Protein AF-A0A939S616-F1 (afdb_monomer_lite)

Radius of gyration: 12.53 Å; chains: 1; bounding box: 26×23×43 Å

Foldseek 3Di:
DPPDQQQFKKWWKKWDQDVNHIDIWIKIARGNDDVLRVVQLQPPPPRDPPIDTPDMDGDGPVRCVVVVPDHGDMDIDD

Sequence (78 aa):
MTEELAKYGWMVRVFARVAGEPREQWFMAGFPDEASAVAAVKDHPKALAEATVTAHRVLEDREIKDFGLRPGEAKQYA

Structure (mmCIF, N/CA/C/O backbone):
data_AF-A0A939S616-F1
#
_entry.id   AF-A0A939S616-F1
#
loop_
_atom_site.group_PDB
_atom_site.id
_atom_site.type_symbol
_atom_site.label_atom_id
_atom_site.label_alt_id
_atom_site.label_comp_id
_atom_site.label_asym_id
_atom_site.label_entity_id
_atom_site.label_seq_id
_atom_site.pdbx_PDB_ins_code
_atom_site.Cartn_x
_atom_site.Cartn_y
_atom_site.Cartn_z
_atom_site.occupancy
_atom_site.B_iso_or_equiv
_atom_site.auth_seq_id
_atom_site.auth_comp_id
_atom_site.auth_asym_id
_atom_site.auth_atom_id
_atom_site.pdbx_PDB_model_num
ATOM 1 N N . MET A 1 1 ? 7.660 -6.996 -24.203 1.00 40.12 1 MET A N 1
ATOM 2 C CA . MET A 1 1 ? 7.660 -5.815 -23.316 1.00 40.12 1 MET A CA 1
ATOM 3 C C . MET A 1 1 ? 7.749 -6.306 -21.883 1.00 40.12 1 MET A C 1
ATOM 5 O O . MET A 1 1 ? 6.738 -6.547 -21.243 1.00 40.12 1 MET A O 1
ATOM 9 N N . THR A 1 2 ? 8.969 -6.558 -21.431 1.00 47.59 2 THR A N 1
ATOM 10 C CA . THR A 1 2 ? 9.321 -6.954 -20.055 1.00 47.59 2 THR A CA 1
ATOM 11 C C . THR A 1 2 ? 10.334 -5.938 -19.551 1.00 47.59 2 THR A C 1
ATOM 13 O O . THR A 1 2 ? 11.426 -6.283 -19.116 1.00 47.59 2 THR A O 1
ATOM 16 N N . GLU A 1 3 ? 10.007 -4.665 -19.733 1.00 47.78 3 GLU A N 1
ATOM 17 C CA . GLU A 1 3 ? 10.826 -3.561 -19.265 1.00 47.78 3 GLU A CA 1
ATOM 18 C C . GLU A 1 3 ? 10.219 -3.071 -17.957 1.00 47.78 3 GLU A C 1
ATOM 20 O O . GLU A 1 3 ? 9.036 -2.750 -17.888 1.00 47.78 3 GLU A O 1
ATOM 25 N N . GLU A 1 4 ? 11.066 -3.050 -16.929 1.00 54.81 4 GLU A N 1
ATOM 26 C CA . GLU A 1 4 ? 10.957 -2.069 -15.859 1.00 54.81 4 GLU A CA 1
ATOM 27 C C . GLU A 1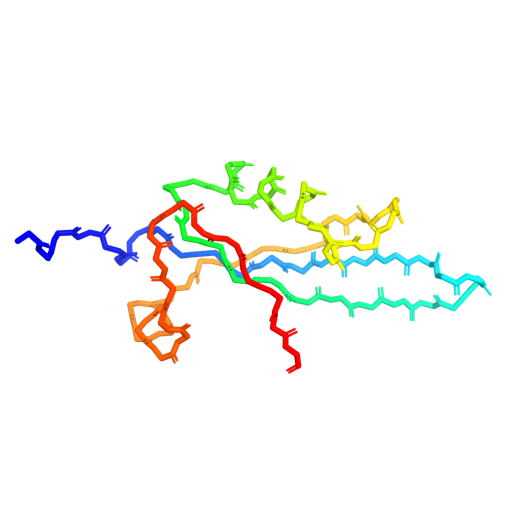 4 ? 9.754 -2.231 -14.914 1.00 54.81 4 GLU A C 1
ATOM 29 O O . GLU A 1 4 ? 8.963 -1.324 -14.738 1.00 54.81 4 GLU A O 1
ATOM 34 N N . LEU A 1 5 ? 9.642 -3.368 -14.220 1.00 52.31 5 LEU A N 1
ATOM 35 C CA . LEU A 1 5 ? 8.936 -3.415 -12.921 1.00 52.31 5 LEU A CA 1
ATOM 36 C C . LEU A 1 5 ? 9.910 -3.254 -11.744 1.00 52.31 5 LEU A C 1
ATOM 38 O O . LEU A 1 5 ? 9.522 -2.771 -10.691 1.00 52.31 5 LEU A O 1
ATOM 42 N N . ALA A 1 6 ? 11.189 -3.565 -11.960 1.00 50.62 6 ALA A N 1
ATOM 43 C CA . ALA A 1 6 ? 12.284 -3.490 -10.993 1.00 50.62 6 ALA A CA 1
ATOM 44 C C . ALA A 1 6 ? 12.376 -2.193 -10.174 1.00 50.62 6 ALA A C 1
ATOM 46 O O . ALA A 1 6 ? 12.792 -2.195 -9.022 1.00 50.62 6 ALA A O 1
ATOM 47 N N . LYS A 1 7 ? 11.991 -1.065 -10.780 1.00 58.88 7 LYS A N 1
ATOM 48 C CA . LYS A 1 7 ? 12.015 0.267 -10.155 1.00 58.88 7 LYS A CA 1
ATOM 49 C C . LYS A 1 7 ? 10.635 0.746 -9.670 1.00 58.88 7 LYS A C 1
ATOM 51 O O . LYS A 1 7 ? 10.499 1.911 -9.323 1.00 58.88 7 LYS A O 1
ATOM 56 N N . TYR A 1 8 ? 9.614 -0.113 -9.697 1.00 72.19 8 TYR A N 1
ATOM 57 C CA . TYR A 1 8 ? 8.199 0.288 -9.682 1.00 72.19 8 TYR A CA 1
ATOM 58 C C . TYR A 1 8 ? 7.373 -0.459 -8.630 1.00 72.19 8 TYR A C 1
ATOM 60 O O . TYR A 1 8 ? 6.154 -0.514 -8.737 1.00 72.19 8 TYR A O 1
ATOM 68 N N . GLY A 1 9 ? 7.996 -1.094 -7.637 1.00 86.94 9 GLY A N 1
ATOM 69 C CA . GLY A 1 9 ? 7.279 -1.772 -6.561 1.00 86.94 9 GLY A CA 1
ATOM 70 C C . GLY A 1 9 ? 7.491 -1.072 -5.229 1.00 86.94 9 GLY A C 1
ATOM 71 O O . GLY A 1 9 ? 8.621 -0.764 -4.863 1.00 86.94 9 GLY A O 1
ATOM 72 N N . TRP A 1 10 ? 6.413 -0.871 -4.481 1.00 93.25 10 TRP A N 1
ATOM 73 C CA . TRP A 1 10 ? 6.431 -0.241 -3.167 1.00 93.25 10 TRP A CA 1
ATOM 74 C C . TRP A 1 10 ? 5.669 -1.092 -2.165 1.00 93.25 10 TRP A C 1
ATOM 76 O O . TRP A 1 10 ? 4.510 -1.429 -2.378 1.00 93.25 10 TRP A O 1
ATOM 86 N N . MET A 1 11 ? 6.306 -1.405 -1.047 1.00 94.50 11 MET A N 1
ATOM 87 C CA . MET A 1 11 ? 5.625 -1.825 0.164 1.00 94.50 11 MET A CA 1
ATOM 88 C C . MET A 1 11 ? 5.239 -0.572 0.938 1.00 94.50 11 MET A C 1
ATOM 90 O O . MET A 1 11 ? 6.102 0.247 1.238 1.00 94.50 11 MET A O 1
ATOM 94 N N . VAL A 1 12 ? 3.969 -0.429 1.290 1.00 94.12 12 VAL A N 1
ATOM 95 C CA . VAL A 1 12 ? 3.441 0.698 2.059 1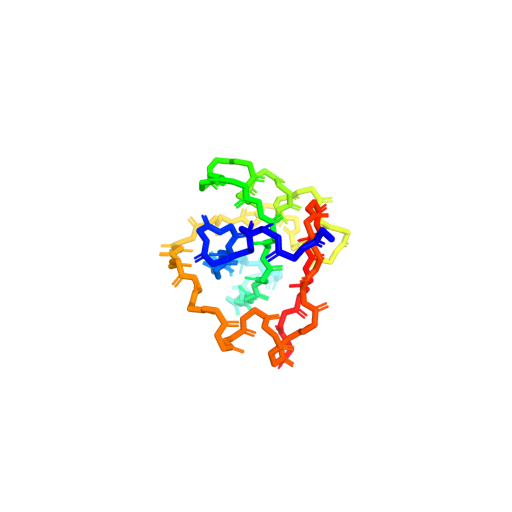.00 94.12 12 VAL A CA 1
ATOM 96 C C . VAL A 1 12 ? 2.795 0.156 3.324 1.00 94.12 12 VAL A C 1
ATOM 98 O O . VAL A 1 12 ? 1.902 -0.690 3.272 1.00 94.12 12 VAL A O 1
ATOM 101 N N . ARG A 1 13 ? 3.250 0.649 4.472 1.00 95.06 13 ARG A N 1
ATOM 102 C CA . ARG A 1 13 ? 2.676 0.358 5.783 1.00 95.06 13 ARG A CA 1
ATOM 103 C C . ARG A 1 13 ? 1.679 1.444 6.132 1.00 95.06 13 ARG A C 1
ATOM 105 O O . ARG A 1 13 ? 2.027 2.626 6.128 1.00 95.06 13 ARG A O 1
ATOM 112 N N . VAL A 1 14 ? 0.468 1.046 6.495 1.00 93.44 14 VAL A N 1
ATOM 113 C CA . VAL A 1 14 ? -0.537 1.963 7.026 1.00 93.44 14 VAL A CA 1
ATOM 114 C C . VAL A 1 14 ? -0.975 1.546 8.416 1.00 93.44 14 VAL A C 1
ATOM 116 O O . VAL A 1 14 ? -1.040 0.362 8.751 1.00 93.44 14 VAL A O 1
ATOM 119 N N . PHE A 1 15 ? -1.282 2.548 9.226 1.00 92.62 15 PHE A N 1
ATOM 120 C CA . PHE A 1 15 ? -1.759 2.395 10.586 1.00 92.62 15 PHE A CA 1
ATOM 121 C C . PHE A 1 15 ? -3.047 3.189 10.767 1.00 92.62 15 PHE A C 1
ATOM 123 O O . PHE A 1 15 ? -3.116 4.357 10.388 1.00 92.62 15 PHE A O 1
ATOM 130 N N . ALA A 1 16 ? -4.044 2.580 11.392 1.00 90.19 16 ALA A N 1
ATOM 131 C CA . ALA A 1 16 ? -5.278 3.240 11.791 1.00 90.19 16 ALA A CA 1
ATOM 132 C C . ALA A 1 16 ? -5.700 2.772 13.186 1.00 90.19 16 ALA A C 1
ATOM 134 O O . ALA A 1 16 ? -5.239 1.743 13.683 1.00 90.19 16 ALA A O 1
ATOM 135 N N . ARG A 1 17 ? -6.614 3.511 13.817 1.00 88.75 17 ARG A N 1
ATOM 136 C CA . ARG A 1 17 ? -7.310 3.053 15.023 1.00 88.75 17 ARG A CA 1
ATOM 137 C C . ARG A 1 17 ? -8.745 2.706 14.666 1.00 88.75 17 ARG A C 1
ATOM 139 O O . ARG A 1 17 ? -9.497 3.573 14.243 1.00 88.75 17 ARG A O 1
ATOM 146 N N . VAL A 1 18 ? -9.133 1.452 14.868 1.00 86.81 18 VAL A N 1
ATOM 147 C CA . VAL A 1 18 ? -10.504 0.984 14.623 1.00 86.81 18 VAL A CA 1
ATOM 148 C C . VAL A 1 18 ? -11.135 0.681 15.971 1.00 86.81 18 VAL A C 1
ATOM 150 O O . VAL A 1 18 ? -10.673 -0.212 16.673 1.00 86.81 18 VAL A O 1
ATOM 153 N N . ALA A 1 19 ? -12.164 1.445 16.351 1.00 88.50 19 ALA A N 1
ATOM 154 C CA . ALA A 1 19 ? -12.801 1.352 17.671 1.00 88.50 19 ALA A CA 1
ATOM 155 C C . ALA A 1 19 ? -11.807 1.478 18.851 1.00 88.50 19 ALA A C 1
ATOM 157 O O . ALA A 1 19 ? -11.944 0.804 19.865 1.00 88.50 19 ALA A O 1
ATOM 158 N N . GLY A 1 20 ? -10.789 2.335 18.707 1.00 86.69 20 GLY A N 1
ATOM 159 C CA . GLY A 1 20 ? -9.746 2.552 19.719 1.00 86.69 20 GLY A CA 1
ATOM 160 C C . GLY A 1 20 ? -8.569 1.575 19.647 1.00 86.69 20 GLY A C 1
ATOM 161 O O . GLY A 1 20 ? -7.503 1.884 20.177 1.00 86.69 20 GLY A O 1
ATOM 162 N N . GLU A 1 21 ? -8.710 0.465 18.921 1.00 88.62 21 GLU A N 1
ATOM 163 C CA . GLU A 1 21 ? -7.670 -0.553 18.793 1.00 88.62 21 GLU A CA 1
ATOM 164 C C . GLU A 1 21 ? -6.704 -0.240 17.638 1.00 88.62 21 GLU A C 1
ATOM 166 O O . GLU A 1 21 ? -7.154 0.095 16.534 1.00 88.62 21 GLU A O 1
ATOM 171 N N . PRO A 1 22 ? -5.379 -0.361 17.847 1.00 88.44 22 PRO A N 1
ATOM 172 C CA . PRO A 1 22 ? -4.396 -0.188 16.786 1.00 88.44 22 PRO A CA 1
ATOM 173 C C . PRO A 1 22 ? -4.547 -1.285 15.727 1.00 88.44 22 PRO A C 1
ATOM 175 O O . PRO A 1 22 ? -4.559 -2.479 16.030 1.00 88.44 22 PRO A O 1
ATOM 178 N N . ARG A 1 23 ? -4.632 -0.881 14.462 1.00 91.31 23 ARG A N 1
ATOM 179 C CA . ARG A 1 23 ? -4.671 -1.776 13.308 1.00 91.31 23 ARG A CA 1
ATOM 180 C C . ARG A 1 23 ? -3.615 -1.363 12.307 1.00 91.31 23 ARG A C 1
ATOM 182 O O . ARG A 1 23 ? -3.503 -0.199 11.935 1.00 91.31 23 ARG A O 1
ATOM 189 N N . GLU A 1 24 ? -2.867 -2.353 11.861 1.00 92.69 24 GLU A N 1
ATOM 190 C CA . GLU A 1 24 ? -1.835 -2.201 10.855 1.00 92.69 24 GLU A CA 1
ATOM 191 C C . GLU A 1 24 ? -2.208 -2.993 9.613 1.00 92.69 24 GLU A C 1
ATOM 193 O O . GLU A 1 24 ? -2.731 -4.105 9.709 1.00 92.69 24 GLU A O 1
ATOM 198 N N . GLN A 1 25 ? -1.931 -2.414 8.451 1.00 93.50 25 GLN A N 1
ATOM 199 C CA . GLN A 1 25 ? -2.046 -3.094 7.175 1.00 93.50 25 GLN A CA 1
ATOM 200 C C . GLN A 1 25 ? -0.810 -2.811 6.335 1.00 93.50 25 GLN A C 1
ATOM 202 O O . GLN A 1 25 ? -0.222 -1.728 6.382 1.00 93.50 25 GLN A O 1
ATOM 207 N N . TRP A 1 26 ? -0.458 -3.796 5.528 1.00 94.38 26 TRP A N 1
ATOM 208 C CA . TRP A 1 26 ? 0.616 -3.699 4.561 1.00 94.38 26 TRP A CA 1
ATOM 209 C C . TRP A 1 26 ? 0.014 -3.766 3.170 1.00 94.38 26 TRP A C 1
ATOM 211 O O . TRP A 1 26 ? -0.923 -4.523 2.919 1.00 94.38 26 TRP A O 1
ATOM 221 N N . PHE A 1 27 ? 0.543 -2.961 2.266 1.00 95.06 27 PHE A N 1
ATOM 222 C CA . PHE A 1 27 ? 0.124 -2.927 0.879 1.00 95.06 27 PHE A CA 1
ATOM 223 C C . PHE A 1 27 ? 1.336 -3.018 -0.029 1.00 95.06 27 PHE A C 1
ATOM 225 O O . PHE A 1 27 ? 2.392 -2.481 0.286 1.00 95.06 27 PHE A O 1
ATOM 232 N N . MET A 1 28 ? 1.162 -3.678 -1.165 1.00 94.62 28 MET A N 1
ATOM 233 C CA . MET A 1 28 ? 2.140 -3.755 -2.241 1.00 94.62 28 MET A CA 1
ATOM 234 C C . MET A 1 28 ? 1.577 -2.992 -3.431 1.00 94.62 28 MET A C 1
ATOM 236 O O . MET A 1 28 ? 0.454 -3.270 -3.848 1.00 94.62 28 MET A O 1
ATOM 240 N N . ALA A 1 29 ? 2.322 -2.030 -3.960 1.00 93.50 29 ALA A N 1
ATOM 241 C CA . ALA A 1 29 ? 1.848 -1.087 -4.962 1.00 93.50 29 ALA A CA 1
ATOM 242 C C . ALA A 1 29 ? 2.838 -0.987 -6.132 1.00 93.50 29 ALA A C 1
ATOM 244 O O . ALA A 1 29 ? 4.026 -0.742 -5.933 1.00 93.50 29 ALA A O 1
ATOM 245 N N . GLY A 1 30 ? 2.359 -1.236 -7.349 1.00 92.25 30 GLY A N 1
ATOM 246 C CA . GLY A 1 30 ? 3.147 -1.298 -8.577 1.00 92.25 30 GLY A CA 1
ATOM 247 C C . GLY A 1 30 ? 3.239 0.057 -9.281 1.00 92.25 30 GLY A C 1
ATOM 248 O O . GLY A 1 30 ? 2.710 0.196 -10.379 1.00 92.25 30 GLY A O 1
ATOM 249 N N . PHE A 1 31 ? 3.833 1.075 -8.657 1.00 90.50 31 PHE A N 1
ATOM 250 C CA . PHE A 1 31 ? 3.870 2.449 -9.175 1.00 90.50 31 PHE A CA 1
ATOM 251 C C . PHE A 1 31 ? 5.297 2.978 -9.377 1.00 90.50 31 PHE A C 1
ATOM 253 O O . PHE A 1 31 ? 6.206 2.576 -8.652 1.00 90.50 31 PHE A O 1
ATOM 260 N N . PRO A 1 32 ? 5.502 3.907 -10.334 1.00 85.31 32 PRO A N 1
ATOM 261 C CA . PRO A 1 32 ? 6.824 4.455 -10.658 1.00 85.31 32 PRO A CA 1
ATOM 262 C C . PRO A 1 32 ? 7.474 5.266 -9.539 1.00 85.31 32 PRO A C 1
ATOM 264 O O . PRO A 1 32 ? 8.689 5.437 -9.540 1.00 85.31 32 PRO A O 1
ATOM 267 N N . ASP A 1 33 ? 6.687 5.766 -8.593 1.00 88.50 33 ASP A N 1
ATOM 268 C CA . ASP A 1 33 ? 7.160 6.614 -7.511 1.00 88.50 33 ASP A CA 1
ATOM 269 C C . ASP A 1 33 ? 6.353 6.390 -6.225 1.00 88.50 33 ASP A C 1
ATOM 271 O O . ASP A 1 33 ? 5.237 5.857 -6.237 1.00 88.50 33 ASP A O 1
ATOM 275 N N . GLU A 1 34 ? 6.945 6.812 -5.109 1.00 90.56 34 GLU A N 1
ATOM 276 C CA . GLU A 1 34 ? 6.387 6.661 -3.767 1.00 90.56 34 GLU A CA 1
ATOM 277 C C . GLU A 1 34 ? 5.048 7.383 -3.604 1.00 90.56 34 GLU A C 1
ATOM 279 O O . GLU A 1 34 ? 4.127 6.840 -2.997 1.00 90.56 34 GLU A O 1
ATOM 284 N N . ALA A 1 35 ? 4.921 8.599 -4.144 1.00 92.06 35 ALA A N 1
ATOM 285 C CA . ALA A 1 35 ? 3.731 9.419 -3.957 1.00 92.06 35 ALA A CA 1
ATOM 286 C C . ALA A 1 35 ? 2.521 8.779 -4.646 1.00 92.06 35 ALA A C 1
ATOM 288 O O . ALA A 1 35 ? 1.450 8.681 -4.043 1.00 92.06 35 ALA A O 1
ATOM 289 N N . SER A 1 36 ? 2.714 8.267 -5.862 1.00 92.62 36 SER A N 1
ATOM 290 C CA . SER A 1 36 ? 1.718 7.493 -6.601 1.00 92.62 36 SER A CA 1
ATOM 291 C C . SER A 1 36 ? 1.344 6.198 -5.872 1.00 92.62 36 SER A C 1
ATOM 293 O O . SER A 1 36 ? 0.160 5.885 -5.750 1.00 92.62 36 SER A O 1
ATOM 295 N N . ALA A 1 37 ? 2.325 5.470 -5.324 1.00 92.62 37 ALA A N 1
ATOM 296 C CA . ALA A 1 37 ? 2.068 4.269 -4.528 1.00 92.62 37 ALA A CA 1
ATOM 297 C C . ALA A 1 37 ? 1.252 4.573 -3.262 1.00 92.62 37 ALA A C 1
ATOM 299 O O . ALA A 1 37 ? 0.273 3.890 -2.967 1.00 92.62 37 ALA A O 1
ATOM 300 N N . VAL A 1 38 ? 1.627 5.618 -2.525 1.00 93.38 38 VAL A N 1
ATOM 301 C CA . VAL A 1 38 ? 0.928 6.067 -1.317 1.00 93.38 38 VAL A CA 1
ATOM 302 C C . VAL A 1 38 ? -0.494 6.522 -1.634 1.00 93.38 38 VAL A C 1
ATOM 304 O O . VAL A 1 38 ? -1.412 6.167 -0.895 1.00 93.38 38 VAL A O 1
ATOM 307 N N . ALA A 1 39 ? -0.693 7.277 -2.716 1.00 93.56 39 ALA A N 1
ATOM 308 C CA . ALA A 1 39 ? -2.020 7.694 -3.157 1.00 93.56 39 ALA A CA 1
ATOM 309 C C . ALA A 1 39 ? -2.898 6.476 -3.480 1.00 93.56 39 ALA A C 1
ATOM 311 O O . ALA A 1 39 ? -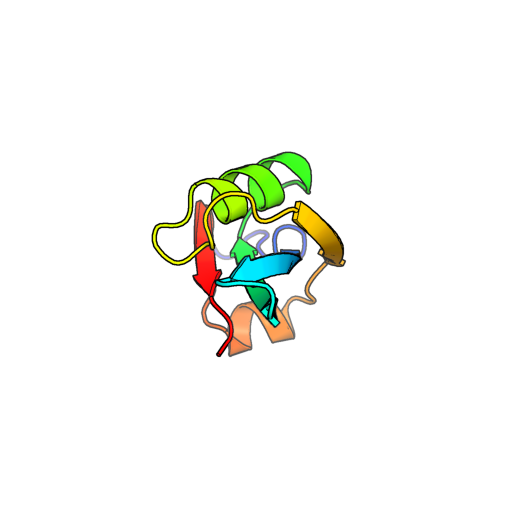3.986 6.341 -2.926 1.00 93.56 39 ALA A O 1
ATOM 312 N N . ALA A 1 40 ? -2.378 5.528 -4.262 1.00 93.31 40 ALA A N 1
ATOM 313 C CA . ALA A 1 40 ? -3.097 4.305 -4.602 1.00 93.31 40 ALA A CA 1
ATOM 314 C C . ALA A 1 40 ? -3.452 3.453 -3.375 1.00 93.31 40 ALA A C 1
ATOM 316 O O . ALA A 1 40 ? -4.521 2.848 -3.328 1.00 93.31 40 ALA A O 1
ATOM 317 N N . VAL A 1 41 ? -2.577 3.409 -2.366 1.00 93.94 41 VAL A N 1
ATOM 318 C CA . VAL A 1 41 ? -2.847 2.705 -1.105 1.00 93.94 41 VAL A CA 1
ATOM 319 C C . VAL A 1 41 ? -3.908 3.421 -0.275 1.00 93.94 41 VAL A C 1
ATOM 321 O O . VAL A 1 41 ? -4.765 2.749 0.287 1.00 93.94 41 VAL A O 1
ATOM 324 N N . LYS A 1 42 ? -3.901 4.757 -0.220 1.00 91.62 42 LYS A N 1
ATOM 325 C CA . LYS A 1 42 ? -4.940 5.536 0.474 1.00 91.62 42 LYS A CA 1
ATOM 326 C C . LYS A 1 42 ? -6.315 5.388 -0.179 1.00 91.62 42 LYS A C 1
ATOM 328 O O . LYS A 1 42 ? -7.307 5.302 0.537 1.00 91.62 42 LYS A O 1
ATOM 333 N N . ASP A 1 43 ? -6.356 5.302 -1.506 1.00 92.12 43 ASP A N 1
ATOM 334 C CA . ASP A 1 43 ? -7.592 5.136 -2.279 1.00 92.12 43 ASP A CA 1
ATOM 335 C C . ASP A 1 43 ? -8.058 3.670 -2.365 1.00 92.12 43 ASP A C 1
ATOM 337 O O . ASP A 1 43 ? -9.137 3.375 -2.887 1.00 92.12 43 ASP A O 1
ATOM 341 N N . HIS A 1 44 ? -7.263 2.717 -1.865 1.00 90.25 44 HIS A N 1
ATOM 342 C CA . HIS A 1 44 ? -7.579 1.299 -1.965 1.00 90.25 44 HIS A CA 1
ATOM 343 C C . HIS A 1 44 ? -8.827 0.952 -1.124 1.00 90.25 44 HIS A C 1
ATOM 345 O O . HIS A 1 44 ? -8.880 1.276 0.061 1.00 90.25 44 HIS A O 1
ATOM 351 N N . PRO A 1 45 ? -9.803 0.182 -1.646 1.00 87.06 45 PRO A N 1
ATOM 352 C CA . PRO A 1 45 ? -11.086 -0.067 -0.968 1.00 87.06 45 PRO A CA 1
ATOM 353 C C . PRO A 1 45 ? -10.974 -0.822 0.366 1.00 87.06 45 PRO A C 1
ATOM 355 O O . PRO A 1 45 ? -11.908 -0.828 1.161 1.00 87.06 45 PRO A O 1
ATOM 358 N N . LYS A 1 46 ? -9.845 -1.500 0.601 1.00 87.12 46 LYS A N 1
ATOM 359 C CA . LYS A 1 46 ? -9.535 -2.179 1.872 1.00 87.12 46 LYS A CA 1
ATOM 360 C C . LYS A 1 46 ? -8.671 -1.354 2.830 1.00 87.12 46 LYS A C 1
ATOM 362 O O . LYS A 1 46 ? -8.371 -1.848 3.916 1.00 87.12 46 LYS A O 1
ATOM 367 N N . ALA A 1 47 ? -8.214 -0.170 2.430 1.00 85.75 47 ALA A N 1
ATOM 368 C CA . ALA A 1 47 ? -7.507 0.716 3.339 1.00 85.75 47 ALA A CA 1
ATOM 369 C C . ALA A 1 47 ? -8.476 1.194 4.419 1.00 85.75 47 ALA A C 1
ATOM 371 O O . ALA A 1 47 ? -9.628 1.533 4.143 1.00 85.75 47 ALA A O 1
ATOM 372 N N . LEU A 1 48 ? -8.024 1.162 5.669 1.00 85.62 48 LEU A N 1
ATOM 373 C CA . LEU A 1 48 ? -8.827 1.655 6.777 1.00 85.62 48 LEU A CA 1
ATOM 374 C C . LEU A 1 48 ? -9.073 3.162 6.616 1.00 85.62 48 LEU A C 1
ATOM 376 O O . LEU A 1 48 ? -8.174 3.918 6.245 1.00 85.62 48 LEU A O 1
ATOM 380 N N . ALA A 1 49 ? -10.297 3.598 6.920 1.00 79.69 49 ALA A N 1
ATOM 381 C CA . ALA A 1 49 ? -10.611 5.019 6.987 1.00 79.69 49 ALA A CA 1
ATOM 382 C C . ALA A 1 49 ? -9.679 5.701 8.002 1.00 79.69 49 ALA A C 1
ATOM 384 O O . ALA A 1 49 ? -9.372 5.129 9.048 1.00 79.69 49 ALA A O 1
ATOM 385 N N . GLU A 1 50 ? -9.207 6.903 7.664 1.00 83.44 50 GLU A N 1
ATOM 386 C CA . GLU A 1 50 ? -8.259 7.676 8.483 1.00 83.44 50 GLU A CA 1
ATOM 387 C C . GLU A 1 50 ? -6.899 6.984 8.713 1.00 83.44 50 GLU A C 1
ATOM 389 O O . GLU A 1 50 ? -6.134 7.370 9.601 1.00 83.44 50 GLU A O 1
ATOM 394 N N . ALA A 1 51 ? -6.554 5.976 7.904 1.00 86.31 51 ALA A N 1
ATOM 395 C CA . ALA A 1 51 ? -5.243 5.354 7.980 1.00 86.31 51 ALA A CA 1
ATOM 396 C C . ALA A 1 51 ? -4.134 6.335 7.585 1.00 86.31 51 ALA A C 1
ATOM 398 O O . ALA A 1 51 ? -4.182 7.017 6.559 1.00 86.31 51 ALA A O 1
ATOM 399 N N . THR A 1 52 ? -3.087 6.366 8.400 1.00 90.12 52 THR A N 1
ATOM 400 C CA . THR A 1 52 ? -1.867 7.118 8.128 1.00 90.12 52 THR A CA 1
ATOM 401 C C . THR A 1 52 ? -0.813 6.171 7.576 1.00 90.12 52 THR A C 1
ATOM 403 O O . THR A 1 52 ? -0.580 5.102 8.140 1.00 90.12 52 THR A O 1
ATOM 406 N N . VAL A 1 53 ? -0.153 6.561 6.485 1.00 92.19 53 VAL A N 1
ATOM 407 C CA . VAL A 1 53 ? 1.049 5.861 6.016 1.00 92.19 53 VAL A CA 1
ATOM 408 C C . VAL A 1 53 ? 2.166 6.123 7.017 1.00 92.19 53 VAL A C 1
ATOM 410 O O . VAL A 1 53 ? 2.498 7.276 7.280 1.00 92.19 53 VAL A O 1
ATOM 413 N N . THR A 1 54 ? 2.730 5.062 7.585 1.00 92.69 54 THR A N 1
ATOM 414 C CA . THR A 1 54 ? 3.774 5.156 8.618 1.00 92.69 54 THR A CA 1
ATOM 415 C C . THR A 1 54 ? 5.153 4.776 8.105 1.00 92.69 54 THR A C 1
ATOM 417 O O . THR A 1 54 ? 6.150 5.178 8.697 1.00 92.69 54 THR A O 1
ATOM 420 N N . ALA A 1 55 ? 5.224 4.008 7.019 1.00 92.38 55 ALA A N 1
ATOM 421 C CA . ALA A 1 55 ? 6.471 3.648 6.362 1.00 92.38 55 ALA A CA 1
ATOM 422 C C . ALA A 1 55 ? 6.217 3.208 4.919 1.00 92.38 55 ALA A C 1
ATOM 424 O O . ALA A 1 55 ? 5.124 2.760 4.568 1.00 92.38 55 ALA A O 1
ATOM 425 N N . HIS A 1 56 ? 7.261 3.274 4.106 1.00 92.69 56 HIS A N 1
ATOM 426 C CA . HIS A 1 56 ? 7.295 2.722 2.760 1.00 92.69 56 HIS A CA 1
ATOM 427 C C . HIS A 1 56 ? 8.690 2.158 2.475 1.00 92.69 56 HIS A C 1
ATOM 429 O O . HIS A 1 56 ? 9.686 2.589 3.059 1.00 92.69 56 HIS A O 1
ATOM 435 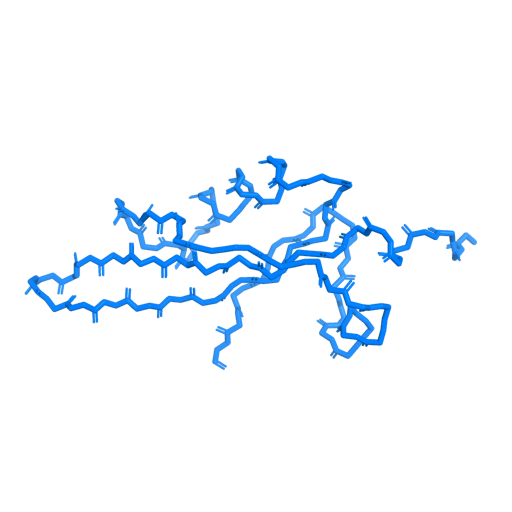N N . ARG A 1 57 ? 8.760 1.164 1.593 1.00 92.12 57 ARG A N 1
ATOM 436 C CA . ARG A 1 57 ? 10.005 0.533 1.145 1.00 92.12 57 ARG A CA 1
ATOM 437 C C . ARG A 1 57 ? 9.880 0.168 -0.327 1.00 92.12 57 ARG A C 1
ATOM 439 O O . ARG A 1 57 ? 8.836 -0.319 -0.745 1.00 92.12 57 ARG A O 1
ATOM 446 N N . VAL A 1 58 ? 10.950 0.353 -1.092 1.00 91.56 58 VAL A N 1
ATOM 447 C CA . VAL A 1 58 ? 11.032 -0.152 -2.468 1.00 91.56 58 VAL A CA 1
ATOM 448 C C . VAL A 1 58 ? 11.108 -1.682 -2.445 1.00 91.56 58 VAL A C 1
ATOM 450 O O . VAL A 1 58 ? 11.855 -2.262 -1.656 1.00 91.56 58 VAL A O 1
ATOM 453 N N . LEU A 1 59 ? 10.315 -2.332 -3.290 1.00 88.88 59 LEU A N 1
ATOM 454 C CA . LEU A 1 59 ? 10.338 -3.776 -3.490 1.00 88.88 59 LEU A CA 1
ATOM 455 C C . LEU A 1 59 ? 11.413 -4.157 -4.498 1.00 88.88 59 LEU A C 1
ATOM 457 O O . LEU A 1 59 ? 11.582 -3.492 -5.518 1.00 88.88 59 LEU A O 1
ATOM 461 N N . GLU A 1 60 ? 12.080 -5.273 -4.245 1.00 87.25 60 GLU A N 1
ATOM 462 C CA . GLU A 1 60 ? 12.974 -5.881 -5.226 1.00 87.25 60 GLU A CA 1
ATOM 463 C C . GLU A 1 60 ? 12.179 -6.577 -6.346 1.00 87.25 60 GLU A C 1
ATOM 465 O O . GLU A 1 60 ? 11.059 -7.049 -6.136 1.00 87.25 60 GLU A O 1
ATOM 470 N N . ASP A 1 61 ? 12.777 -6.744 -7.531 1.00 83.50 61 ASP A N 1
ATOM 471 C CA . ASP A 1 61 ? 12.180 -7.455 -8.676 1.00 83.50 61 ASP A CA 1
ATOM 472 C C . ASP A 1 61 ? 11.572 -8.804 -8.308 1.00 83.50 61 ASP A C 1
ATOM 474 O O . ASP A 1 61 ? 10.536 -9.203 -8.846 1.00 83.50 61 ASP A O 1
ATOM 478 N N . ARG A 1 62 ? 12.262 -9.541 -7.433 1.00 85.38 62 ARG A N 1
ATOM 479 C CA . ARG A 1 62 ? 11.816 -10.852 -6.981 1.00 85.38 62 ARG A CA 1
ATOM 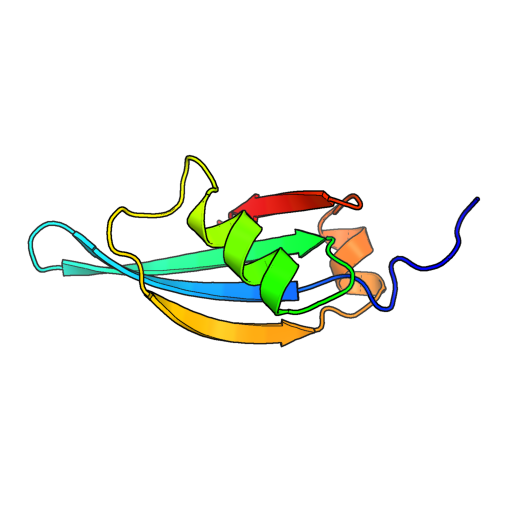480 C C . ARG A 1 62 ? 10.529 -10.733 -6.179 1.00 85.38 62 ARG A C 1
ATOM 482 O O . ARG A 1 62 ? 9.595 -11.467 -6.460 1.00 85.38 62 ARG A O 1
ATOM 489 N N . GLU A 1 63 ? 10.459 -9.784 -5.254 1.00 88.06 63 GLU A N 1
ATOM 490 C CA . GLU A 1 63 ? 9.266 -9.538 -4.445 1.00 88.06 63 GLU A CA 1
ATOM 491 C C . GLU A 1 63 ? 8.083 -9.172 -5.345 1.00 88.06 63 GLU A C 1
ATOM 493 O O . GLU A 1 63 ? 7.014 -9.766 -5.254 1.00 88.06 63 GLU A O 1
ATOM 498 N N . ILE A 1 64 ? 8.290 -8.264 -6.298 1.00 85.50 64 ILE A N 1
ATOM 499 C CA . ILE A 1 64 ? 7.259 -7.860 -7.262 1.00 85.50 64 ILE A CA 1
ATOM 500 C C . ILE A 1 64 ? 6.708 -9.068 -8.039 1.00 85.50 64 ILE A C 1
ATOM 502 O O . ILE A 1 64 ? 5.490 -9.190 -8.212 1.00 85.50 64 ILE A O 1
ATOM 506 N N . LYS A 1 65 ? 7.591 -9.971 -8.487 1.00 85.50 65 LYS A N 1
ATOM 507 C CA . LYS A 1 65 ? 7.212 -11.211 -9.184 1.00 85.50 65 LYS A CA 1
ATOM 508 C C . LYS A 1 65 ? 6.491 -12.189 -8.262 1.00 85.50 65 LYS A C 1
ATOM 510 O O . LYS A 1 65 ? 5.452 -12.711 -8.658 1.00 85.50 65 LYS A O 1
ATOM 515 N N . ASP A 1 66 ? 7.001 -12.393 -7.051 1.00 88.56 66 ASP A N 1
ATOM 516 C CA . ASP A 1 66 ? 6.436 -13.308 -6.056 1.00 88.56 66 ASP A CA 1
ATOM 517 C C . ASP A 1 66 ? 5.015 -12.865 -5.649 1.00 88.56 66 ASP A C 1
ATOM 519 O O . ASP A 1 66 ? 4.117 -13.694 -5.511 1.00 88.56 66 ASP A O 1
ATOM 523 N N . PHE A 1 67 ? 4.761 -11.553 -5.569 1.00 84.69 67 PHE A N 1
ATOM 524 C CA . PHE A 1 67 ? 3.427 -10.985 -5.312 1.00 84.69 67 PHE A CA 1
ATOM 525 C C . PHE A 1 67 ? 2.552 -10.829 -6.570 1.00 84.69 67 PHE A C 1
ATOM 527 O O . PHE A 1 67 ? 1.387 -10.407 -6.484 1.00 84.69 67 PHE A O 1
ATOM 534 N N . GLY A 1 68 ? 3.089 -11.154 -7.752 1.00 87.19 68 GLY A N 1
ATOM 535 C CA . GLY A 1 68 ? 2.407 -11.015 -9.040 1.00 87.19 68 GLY A CA 1
ATOM 536 C C . GLY A 1 68 ? 1.842 -9.610 -9.257 1.00 87.19 68 GLY A C 1
ATOM 537 O O . GLY A 1 68 ? 0.699 -9.467 -9.703 1.00 87.19 68 GLY A O 1
ATOM 538 N N . LEU A 1 69 ? 2.584 -8.589 -8.828 1.00 87.38 69 LEU A N 1
ATOM 539 C CA . LEU A 1 69 ? 2.153 -7.196 -8.815 1.00 87.38 69 LEU A CA 1
ATOM 540 C C . LEU A 1 69 ? 2.248 -6.600 -10.223 1.00 87.38 69 LEU A C 1
ATOM 542 O O . LEU A 1 69 ? 3.273 -6.737 -10.893 1.00 87.38 69 LEU A O 1
ATOM 546 N N . ARG A 1 70 ? 1.174 -5.955 -10.683 1.00 86.69 70 ARG A N 1
ATOM 547 C CA . ARG A 1 70 ? 1.127 -5.317 -12.004 1.00 86.69 70 ARG A CA 1
ATOM 548 C C . ARG A 1 70 ? 1.336 -3.802 -11.898 1.00 86.69 70 ARG A C 1
ATOM 550 O O . ARG A 1 70 ? 1.019 -3.220 -10.861 1.00 86.69 70 ARG A O 1
ATOM 557 N N . PRO A 1 71 ? 1.824 -3.143 -12.966 1.00 86.19 71 PRO A N 1
ATOM 558 C CA . PRO A 1 71 ? 1.888 -1.687 -13.005 1.00 86.19 71 PRO A CA 1
ATOM 559 C C . PRO A 1 71 ? 0.504 -1.058 -12.780 1.00 86.19 71 PRO A C 1
ATOM 561 O O . PRO A 1 71 ? -0.478 -1.494 -13.381 1.00 86.19 71 PRO A O 1
ATOM 564 N N . GLY A 1 72 ? 0.434 -0.041 -11.923 1.00 87.88 72 GLY A N 1
ATOM 565 C CA . GLY A 1 72 ? -0.793 0.670 -11.554 1.00 87.88 72 GLY A CA 1
ATOM 566 C C . GLY A 1 72 ? -1.693 -0.060 -10.552 1.00 87.88 72 GLY A C 1
ATOM 567 O O . GLY A 1 72 ? -2.811 0.385 -10.307 1.00 87.88 72 GLY A O 1
ATOM 568 N N . GLU A 1 73 ? -1.249 -1.182 -9.984 1.00 90.44 73 GLU A N 1
ATOM 569 C CA . GLU A 1 73 ? -2.041 -1.985 -9.052 1.00 90.44 73 GLU A CA 1
ATOM 570 C C . GLU A 1 73 ? -1.581 -1.779 -7.604 1.00 90.44 73 GLU A C 1
ATOM 572 O O . GLU A 1 73 ? -0.384 -1.730 -7.335 1.00 90.44 73 GLU A O 1
ATOM 577 N N . ALA A 1 74 ? -2.520 -1.719 -6.659 1.00 92.00 74 ALA A N 1
ATOM 578 C CA . ALA A 1 74 ? -2.245 -1.839 -5.230 1.00 92.00 74 ALA A CA 1
ATOM 579 C C . ALA A 1 74 ? -2.973 -3.069 -4.673 1.00 92.00 74 ALA A C 1
ATOM 581 O O . ALA A 1 74 ? -4.151 -3.279 -4.958 1.00 92.00 74 ALA A O 1
ATOM 582 N N . LYS A 1 75 ? -2.278 -3.885 -3.878 1.00 92.44 75 LYS A N 1
ATOM 583 C CA . LYS A 1 75 ? -2.819 -5.081 -3.222 1.00 92.44 75 LYS A CA 1
ATOM 584 C C . LYS A 1 75 ? -2.550 -5.016 -1.731 1.00 92.44 75 LYS A C 1
ATOM 586 O O . LYS A 1 75 ? -1.432 -4.722 -1.321 1.00 92.44 75 LYS A O 1
ATOM 591 N N . GLN A 1 76 ? -3.542 -5.353 -0.915 1.00 92.38 76 GLN A N 1
ATOM 592 C CA . GLN A 1 76 ? -3.308 -5.577 0.510 1.00 92.38 76 GLN A CA 1
ATOM 593 C C . GLN A 1 76 ? -2.526 -6.883 0.704 1.00 92.38 76 GLN A C 1
ATOM 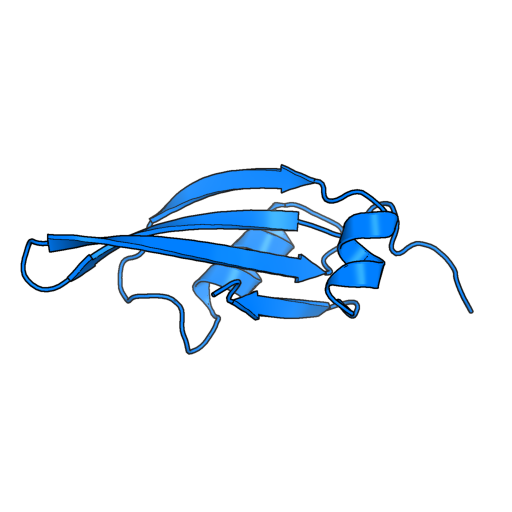595 O O . GLN A 1 76 ? -2.953 -7.935 0.226 1.00 92.38 76 GLN A O 1
ATOM 600 N N . TYR A 1 77 ? -1.411 -6.804 1.419 1.00 85.94 77 TYR A N 1
ATOM 601 C CA . TYR A 1 77 ? -0.676 -7.949 1.934 1.00 85.94 77 TYR A CA 1
ATOM 602 C C . TYR A 1 77 ? -1.338 -8.397 3.247 1.00 85.94 77 TYR A C 1
ATOM 604 O O . TYR A 1 77 ? -1.542 -7.576 4.147 1.00 85.94 77 TYR A O 1
ATOM 612 N N . ALA A 1 78 ? -1.773 -9.658 3.292 1.00 70.06 78 ALA A N 1
ATOM 613 C CA . ALA A 1 78 ? -2.562 -10.243 4.379 1.00 70.06 78 ALA A CA 1
ATOM 614 C C . ALA A 1 78 ? -1.684 -11.025 5.358 1.00 70.06 78 ALA A C 1
ATOM 616 O O . ALA A 1 78 ? -0.751 -11.707 4.879 1.00 70.06 78 ALA A O 1
#

Secondary structure (DSSP, 8-state):
----STT--EEEEEEEEETTEEEEEEEEE--SSHHHHHHHHHT-TTSPTTPEEEEEEEPPHHHHHHTTPPTT-EEEE-

pLDDT: mean 85.83, std 12.1, range [40.12, 95.06]

Organism: NCBI:txid2823807